Protein AF-A0A6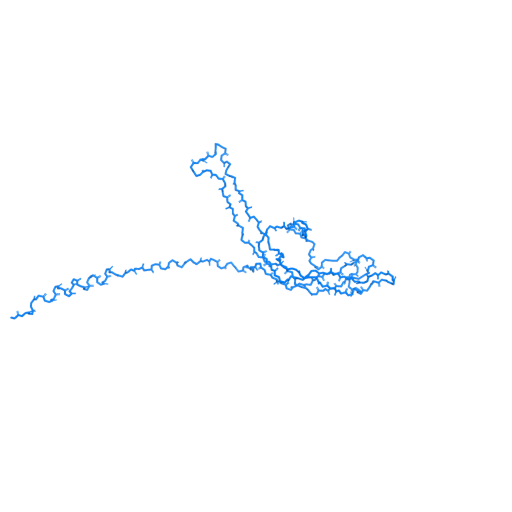70J894-F1 (afdb_monomer_lite)

Organism: Podarcis muralis (NCBI:txid64176)

Radius of gyration: 31.7 Å; chains: 1; bounding box: 51×69×98 Å

Structure (mmCIF, N/CA/C/O backbone):
data_AF-A0A670J894-F1
#
_entry.id   AF-A0A670J894-F1
#
loop_
_atom_site.group_PDB
_atom_site.id
_atom_site.type_symbol
_atom_site.label_atom_id
_atom_site.label_alt_id
_atom_site.label_comp_id
_atom_site.label_asym_id
_atom_site.label_entity_id
_atom_site.label_seq_id
_atom_site.pdbx_PDB_ins_code
_atom_site.Cartn_x
_atom_site.Cartn_y
_atom_site.Cartn_z
_atom_site.occupancy
_atom_site.B_iso_or_equiv
_atom_site.auth_seq_id
_atom_site.auth_comp_id
_atom_site.auth_asym_id
_atom_site.auth_atom_id
_atom_site.pdbx_PDB_model_num
ATOM 1 N N . SER A 1 1 ? 29.285 -46.909 -73.335 1.00 42.41 1 SER A N 1
ATOM 2 C CA . SER A 1 1 ? 29.741 -47.164 -71.957 1.00 42.41 1 SER A CA 1
ATOM 3 C C . SER A 1 1 ? 29.684 -45.843 -71.201 1.00 42.41 1 SER A C 1
ATOM 5 O O . SER A 1 1 ? 30.489 -44.975 -71.524 1.00 42.41 1 SER A O 1
ATOM 7 N N . PRO A 1 2 ? 28.674 -45.615 -70.342 1.00 46.62 2 PRO A N 1
ATOM 8 C CA . PRO A 1 2 ? 28.382 -44.310 -69.743 1.00 46.62 2 PRO A CA 1
ATOM 9 C C . PRO A 1 2 ? 28.973 -44.115 -68.329 1.00 46.62 2 PRO A C 1
ATOM 11 O O . PRO A 1 2 ? 28.568 -43.198 -67.625 1.00 46.62 2 PRO A O 1
ATOM 14 N N . ASP A 1 3 ? 29.949 -44.928 -67.911 1.00 53.91 3 ASP A N 1
ATOM 15 C CA . ASP A 1 3 ? 30.331 -45.048 -66.490 1.00 53.91 3 ASP A CA 1
ATOM 16 C C . ASP A 1 3 ? 31.629 -44.319 -66.083 1.00 53.91 3 ASP A C 1
ATOM 18 O O . ASP A 1 3 ? 32.178 -44.578 -65.017 1.00 53.91 3 ASP A O 1
ATOM 22 N N . ALA A 1 4 ? 32.142 -43.384 -66.894 1.00 53.41 4 ALA A N 1
ATOM 23 C CA . ALA A 1 4 ? 33.417 -42.697 -66.610 1.00 53.41 4 ALA A CA 1
ATOM 24 C C . ALA A 1 4 ? 33.288 -41.229 -66.145 1.00 53.41 4 ALA A C 1
ATOM 26 O O . ALA A 1 4 ? 34.296 -40.600 -65.832 1.00 53.41 4 ALA A O 1
ATOM 27 N N . GLN A 1 5 ? 32.075 -40.665 -66.084 1.00 52.03 5 GLN A N 1
ATOM 28 C CA . GLN A 1 5 ? 31.854 -39.240 -65.758 1.00 52.03 5 GLN A CA 1
ATOM 29 C C . GLN A 1 5 ? 31.061 -38.998 -64.460 1.00 52.03 5 GLN A C 1
ATOM 31 O O . GLN A 1 5 ? 30.884 -37.851 -64.057 1.00 52.03 5 GLN A O 1
ATOM 36 N N . ALA A 1 6 ? 30.623 -40.053 -63.763 1.00 54.31 6 ALA A N 1
ATOM 37 C CA . ALA A 1 6 ? 29.787 -39.932 -62.562 1.00 54.31 6 ALA A CA 1
ATOM 38 C C . ALA A 1 6 ? 30.575 -39.597 -61.277 1.00 54.31 6 ALA A C 1
ATOM 40 O O . ALA A 1 6 ? 30.046 -38.958 -60.368 1.00 54.31 6 ALA A O 1
ATOM 41 N N . LEU A 1 7 ? 31.853 -39.986 -61.202 1.00 53.97 7 LEU A N 1
ATOM 42 C CA . LEU A 1 7 ? 32.692 -39.814 -60.011 1.00 53.97 7 LEU A CA 1
ATOM 43 C C . LEU A 1 7 ? 33.060 -38.346 -59.681 1.00 53.97 7 LEU A C 1
ATOM 45 O O . LEU A 1 7 ? 32.949 -37.970 -58.513 1.00 53.97 7 LEU A O 1
ATOM 49 N N . PRO A 1 8 ? 33.447 -37.478 -60.644 1.00 58.34 8 PRO A N 1
ATOM 50 C CA . PRO A 1 8 ? 33.781 -36.086 -60.327 1.00 58.34 8 PRO A CA 1
ATOM 51 C C . PRO A 1 8 ? 32.544 -35.248 -59.966 1.00 58.34 8 PRO A C 1
ATOM 53 O O . PRO A 1 8 ? 32.643 -34.326 -59.160 1.00 58.34 8 PRO A O 1
ATOM 56 N N . ILE A 1 9 ? 31.368 -35.589 -60.505 1.00 60.03 9 ILE A N 1
ATOM 57 C CA . ILE A 1 9 ? 30.110 -34.875 -60.235 1.00 60.03 9 ILE A CA 1
ATOM 58 C C . ILE A 1 9 ? 29.617 -35.167 -58.809 1.00 60.03 9 ILE A C 1
ATOM 60 O O . ILE A 1 9 ? 29.200 -34.244 -58.108 1.00 60.03 9 ILE A O 1
ATOM 64 N N . LEU A 1 10 ? 29.733 -36.419 -58.340 1.00 58.88 10 LEU A N 1
ATOM 65 C CA . LEU A 1 10 ? 29.399 -36.779 -56.955 1.00 58.88 10 LEU A CA 1
ATOM 66 C C . LEU A 1 10 ? 30.305 -36.078 -55.931 1.00 58.88 10 LEU A C 1
ATOM 68 O O . LEU A 1 10 ? 29.822 -35.641 -54.887 1.00 58.88 10 LEU A O 1
ATOM 72 N N . LEU A 1 11 ? 31.603 -35.943 -56.226 1.00 61.66 11 LEU A N 1
ATOM 73 C CA . LEU A 1 11 ? 32.557 -35.275 -55.334 1.00 61.66 11 LEU A CA 1
ATOM 74 C C . LEU A 1 11 ? 32.282 -33.768 -55.215 1.00 61.66 11 LEU A C 1
ATOM 76 O O . LEU A 1 11 ? 32.346 -33.218 -54.115 1.00 61.66 11 LEU A O 1
ATOM 80 N N . LEU A 1 12 ? 31.913 -33.108 -56.317 1.00 60.75 12 LEU A N 1
ATOM 81 C CA . LEU A 1 12 ? 31.525 -31.694 -56.302 1.00 60.75 12 LEU A CA 1
ATOM 82 C C . LEU A 1 12 ? 30.206 -31.473 -55.545 1.00 60.75 12 LEU A C 1
ATOM 84 O O . LEU A 1 12 ? 30.112 -30.544 -54.743 1.00 60.75 12 LEU A O 1
ATOM 88 N N . ALA A 1 13 ? 29.213 -32.349 -55.728 1.00 61.81 13 ALA A N 1
ATOM 89 C CA . ALA A 1 13 ? 27.945 -32.276 -54.998 1.00 61.81 13 ALA A CA 1
ATOM 90 C C . ALA A 1 13 ? 28.125 -32.477 -53.478 1.00 61.81 13 ALA A C 1
ATOM 92 O O . ALA A 1 13 ? 27.514 -31.759 -52.684 1.00 61.81 13 ALA A O 1
ATOM 93 N N . ALA A 1 14 ? 29.006 -33.394 -53.063 1.00 62.47 14 ALA A N 1
ATOM 94 C CA . ALA A 1 14 ? 29.342 -33.605 -51.654 1.00 62.47 14 ALA A CA 1
ATOM 95 C C . ALA A 1 14 ? 30.046 -32.386 -51.029 1.00 62.47 14 ALA A C 1
ATOM 97 O O . ALA A 1 14 ? 29.768 -32.033 -49.883 1.00 62.47 14 ALA A O 1
ATOM 98 N N . PHE A 1 15 ? 30.907 -31.700 -51.790 1.00 61.38 15 PHE A N 1
ATOM 99 C CA . PHE A 1 15 ? 31.563 -30.474 -51.330 1.00 61.38 15 PHE A CA 1
ATOM 100 C C . PHE A 1 15 ? 30.553 -29.333 -51.129 1.00 61.38 15 PHE A C 1
ATOM 102 O O . PHE A 1 15 ? 30.584 -28.659 -50.103 1.00 61.38 15 PHE A O 1
ATOM 109 N N . PHE A 1 16 ? 29.589 -29.163 -52.041 1.00 59.78 16 PHE A N 1
ATOM 110 C CA . PHE A 1 16 ? 28.524 -28.165 -51.877 1.00 59.78 16 PHE A CA 1
ATOM 111 C C . PHE A 1 16 ? 27.612 -28.445 -50.670 1.00 59.78 16 PHE A C 1
ATOM 113 O O . PHE A 1 16 ? 27.220 -27.504 -49.981 1.00 59.78 16 PHE A O 1
ATOM 120 N N . LEU A 1 17 ? 27.325 -29.714 -50.357 1.00 60.06 17 LEU A N 1
ATOM 121 C CA . LEU A 1 17 ? 26.544 -30.085 -49.167 1.00 60.06 17 LEU A CA 1
ATOM 122 C C . LEU A 1 17 ? 27.301 -29.848 -47.849 1.00 60.06 17 LEU A C 1
ATOM 124 O O . LEU A 1 17 ? 26.675 -29.507 -46.847 1.00 60.06 17 LEU A O 1
ATOM 128 N N . LEU A 1 18 ? 28.6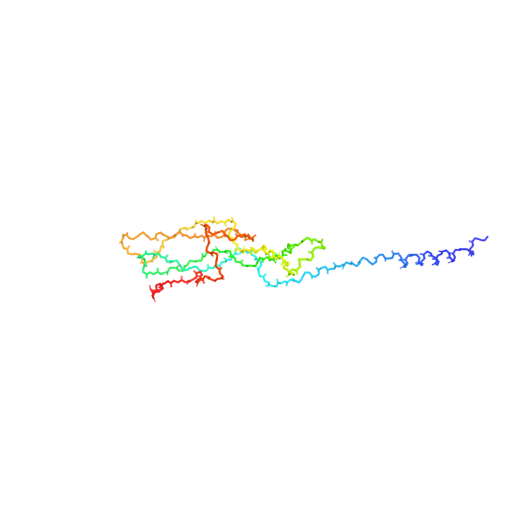33 -29.973 -47.843 1.00 58.94 18 LEU A N 1
ATOM 129 C CA . LEU A 1 18 ? 29.459 -29.662 -46.668 1.00 58.94 18 LEU A CA 1
ATOM 130 C C . LEU A 1 18 ? 29.558 -28.149 -46.405 1.00 58.94 18 LEU A C 1
ATOM 132 O O . LEU A 1 18 ? 29.586 -27.730 -45.248 1.00 58.94 18 LEU A O 1
ATOM 136 N N . VAL A 1 19 ? 29.576 -27.325 -47.458 1.00 59.53 19 VAL A N 1
ATOM 137 C CA . VAL A 1 19 ? 29.736 -25.861 -47.345 1.00 59.53 19 VAL A CA 1
ATOM 138 C C . VAL A 1 19 ? 28.402 -25.145 -47.075 1.00 59.53 19 VAL A C 1
ATOM 140 O O . VAL A 1 19 ? 28.390 -24.064 -46.491 1.00 59.53 19 VAL A O 1
ATOM 143 N N . ALA A 1 20 ? 27.264 -25.746 -47.436 1.00 54.75 20 ALA A N 1
ATOM 144 C CA . ALA A 1 20 ? 25.935 -25.144 -47.300 1.00 54.75 20 ALA A CA 1
ATOM 145 C C . ALA A 1 20 ? 25.222 -25.455 -45.970 1.00 54.75 20 ALA A C 1
ATOM 147 O O . ALA A 1 20 ? 23.993 -25.411 -45.917 1.00 54.75 20 ALA A O 1
ATOM 148 N N . THR A 1 21 ? 25.946 -25.750 -44.886 1.00 58.03 21 THR A N 1
ATOM 149 C CA . THR A 1 21 ? 25.321 -25.737 -43.557 1.00 58.03 21 THR A CA 1
ATOM 150 C C . THR A 1 21 ? 25.282 -24.291 -43.061 1.00 58.03 21 THR A C 1
ATOM 152 O O . THR A 1 21 ? 26.324 -23.732 -42.716 1.00 58.03 21 THR A O 1
ATOM 155 N N . PRO A 1 22 ? 24.115 -23.618 -43.021 1.00 58.28 22 PRO A N 1
ATOM 156 C CA . PRO A 1 22 ? 24.029 -22.382 -42.275 1.00 58.28 22 PRO A CA 1
ATOM 157 C C . PRO A 1 22 ? 24.267 -22.769 -40.820 1.00 58.28 22 PRO A C 1
ATOM 159 O O . PRO A 1 22 ? 23.423 -23.410 -40.190 1.00 58.28 22 PRO A O 1
ATOM 162 N N . THR A 1 23 ? 25.420 -22.398 -40.265 1.00 56.97 23 THR A N 1
ATOM 163 C CA . THR A 1 23 ? 25.568 -22.323 -38.817 1.00 56.97 23 THR A CA 1
ATOM 164 C C . THR A 1 23 ? 24.582 -21.259 -38.360 1.00 56.97 23 THR A C 1
ATOM 166 O O . THR A 1 23 ? 24.909 -20.072 -38.291 1.00 56.97 23 THR A O 1
ATOM 169 N N . ALA A 1 24 ? 23.340 -21.673 -38.109 1.00 57.88 24 ALA A N 1
ATOM 170 C CA . ALA A 1 24 ? 22.374 -20.909 -37.355 1.00 57.88 24 ALA A CA 1
ATOM 171 C C . ALA A 1 24 ? 22.972 -20.782 -35.956 1.00 57.88 24 ALA A C 1
ATOM 173 O O . ALA A 1 24 ? 22.715 -21.58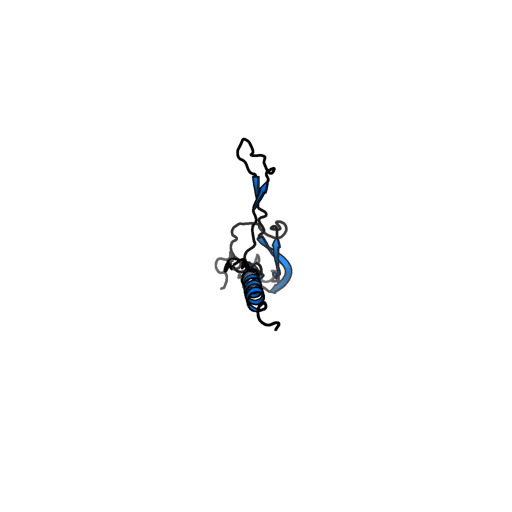6 -35.061 1.00 57.88 24 ALA A O 1
ATOM 174 N N . SER A 1 25 ? 23.854 -19.794 -35.805 1.00 59.91 25 SER A N 1
ATOM 175 C CA . SER A 1 25 ? 24.343 -19.324 -34.527 1.00 59.91 25 SER A CA 1
ATOM 176 C C . SER A 1 25 ? 23.121 -18.780 -33.811 1.00 59.91 25 SER A C 1
ATOM 178 O O . SER A 1 25 ? 22.735 -17.617 -33.956 1.00 59.91 25 SER A O 1
ATOM 180 N N . ARG A 1 26 ? 22.428 -19.675 -33.104 1.00 53.53 26 ARG A N 1
ATOM 181 C CA . ARG A 1 26 ? 21.401 -19.310 -32.150 1.00 53.53 26 ARG A CA 1
ATOM 182 C C . ARG A 1 26 ? 22.155 -18.568 -31.065 1.00 53.53 26 ARG A C 1
ATOM 184 O O . ARG A 1 26 ? 22.702 -19.173 -30.146 1.00 53.53 26 ARG A O 1
ATOM 191 N N . ARG A 1 27 ? 22.230 -17.246 -31.213 1.00 49.19 27 ARG A N 1
ATOM 192 C CA . ARG A 1 27 ? 22.623 -16.350 -30.139 1.00 49.19 27 ARG A CA 1
ATOM 193 C C . ARG A 1 27 ? 21.559 -16.521 -29.069 1.00 49.19 27 ARG A C 1
ATOM 195 O O . ARG A 1 27 ? 20.525 -15.861 -29.086 1.00 49.19 27 ARG A O 1
ATOM 202 N N . SER A 1 28 ? 21.775 -17.488 -28.186 1.00 53.31 28 SER A N 1
ATOM 203 C CA . SER A 1 28 ? 21.078 -17.540 -26.919 1.00 53.31 28 SER A CA 1
ATOM 204 C C . SER A 1 28 ? 21.449 -16.237 -26.234 1.00 53.31 28 SER A C 1
ATOM 206 O O . SER A 1 28 ? 22.559 -16.091 -25.725 1.00 53.31 28 SER A O 1
ATOM 208 N N . ASN A 1 29 ? 20.549 -15.255 -26.285 1.00 53.62 29 ASN A N 1
ATOM 209 C CA . ASN A 1 29 ? 20.544 -14.198 -25.294 1.00 53.62 29 ASN A CA 1
ATOM 210 C C . ASN A 1 29 ? 20.306 -14.917 -23.970 1.00 53.62 29 ASN A C 1
ATOM 212 O O . ASN A 1 29 ? 19.168 -15.171 -23.579 1.00 53.62 29 ASN A O 1
ATOM 216 N N . VAL A 1 30 ? 21.396 -15.312 -23.318 1.00 56.34 30 VAL A N 1
ATOM 217 C CA . VAL A 1 30 ? 21.389 -15.628 -21.900 1.00 56.34 30 VAL A CA 1
ATOM 218 C C . VAL A 1 30 ? 21.122 -14.289 -21.230 1.00 56.34 30 VAL A C 1
ATOM 220 O O . VAL A 1 30 ? 22.035 -13.538 -20.898 1.00 56.34 30 VAL A O 1
ATOM 223 N N . GLY A 1 31 ? 19.839 -13.934 -21.136 1.00 62.00 31 GLY A N 1
ATOM 224 C CA . GLY A 1 31 ? 19.403 -12.962 -20.156 1.00 62.00 31 GLY A CA 1
ATOM 225 C C . GLY A 1 31 ? 19.852 -13.519 -18.818 1.00 62.00 31 GLY A C 1
ATOM 226 O O . GLY A 1 31 ? 19.474 -14.633 -18.458 1.00 62.00 31 GLY A O 1
ATOM 227 N N . ILE A 1 32 ? 20.731 -12.792 -18.134 1.00 59.03 32 ILE A N 1
ATOM 228 C CA . ILE A 1 32 ? 21.102 -13.105 -16.761 1.00 59.03 32 ILE A CA 1
ATOM 229 C C . ILE A 1 32 ? 19.786 -13.117 -15.986 1.00 59.03 32 ILE A C 1
ATOM 231 O O . ILE A 1 32 ? 19.157 -12.073 -15.810 1.00 59.03 32 ILE A O 1
ATOM 235 N N . ALA A 1 33 ? 19.325 -14.305 -15.597 1.00 60.06 33 ALA A N 1
ATOM 236 C CA . ALA A 1 33 ? 18.184 -14.453 -14.716 1.00 60.06 33 ALA A CA 1
ATOM 237 C C . ALA A 1 33 ? 18.610 -13.908 -13.351 1.00 60.06 33 ALA A C 1
ATOM 239 O O . ALA A 1 33 ? 19.186 -14.615 -12.527 1.00 60.06 33 ALA A O 1
ATOM 240 N N . SER A 1 34 ? 18.403 -12.607 -13.151 1.00 67.56 34 SER A N 1
ATOM 241 C CA . SER A 1 34 ? 18.505 -11.992 -11.836 1.00 67.56 34 SER A CA 1
ATOM 242 C C . SER A 1 34 ? 17.507 -12.701 -10.930 1.00 67.56 34 SER A C 1
ATOM 244 O O . SER A 1 34 ? 16.308 -12.694 -11.205 1.00 67.56 34 SER A O 1
ATOM 246 N N . ASN A 1 35 ? 17.988 -13.311 -9.849 1.00 74.31 35 ASN A N 1
ATOM 247 C CA . ASN A 1 35 ? 17.171 -14.071 -8.897 1.00 74.31 35 ASN A CA 1
ATOM 248 C C . ASN A 1 35 ? 16.316 -13.156 -7.988 1.00 74.31 35 ASN A C 1
ATOM 250 O O . ASN A 1 35 ? 15.965 -13.505 -6.864 1.00 74.31 35 ASN A O 1
ATOM 254 N N . THR A 1 36 ? 16.030 -11.939 -8.452 1.00 84.12 36 THR A N 1
ATOM 255 C CA . THR A 1 36 ? 15.278 -10.909 -7.740 1.00 84.12 36 THR A CA 1
ATOM 256 C C . THR A 1 36 ? 13.793 -11.033 -8.074 1.00 84.12 36 THR A C 1
ATOM 258 O O . THR A 1 36 ? 13.448 -11.033 -9.259 1.00 84.12 36 THR A O 1
ATOM 261 N N . PRO A 1 37 ? 12.894 -11.100 -7.077 1.00 92.25 37 PRO A N 1
ATOM 262 C CA . PRO A 1 37 ? 11.466 -11.256 -7.326 1.00 92.25 37 PRO A CA 1
ATOM 263 C C . PRO A 1 37 ? 10.912 -10.067 -8.119 1.00 92.25 37 PRO A C 1
ATOM 265 O O . PRO A 1 37 ? 11.001 -8.919 -7.690 1.00 92.25 37 PRO A O 1
ATOM 268 N N . ALA A 1 38 ? 10.316 -10.334 -9.280 1.00 94.62 38 ALA A N 1
ATOM 269 C CA . ALA A 1 38 ? 9.625 -9.303 -10.048 1.00 94.62 38 ALA A CA 1
ATOM 270 C C . ALA A 1 38 ? 8.483 -8.674 -9.228 1.00 94.62 38 ALA A C 1
ATOM 272 O O . ALA A 1 38 ? 7.937 -9.318 -8.330 1.00 94.62 38 ALA A O 1
ATOM 273 N N . CYS A 1 39 ? 8.122 -7.428 -9.550 1.00 97.38 39 CYS A N 1
ATOM 274 C CA . CYS A 1 39 ? 7.011 -6.720 -8.912 1.00 97.38 39 CYS A CA 1
ATOM 275 C C . CYS A 1 39 ? 5.712 -7.544 -8.934 1.00 97.38 39 CYS A C 1
ATOM 277 O O . CYS A 1 39 ? 5.185 -7.855 -10.006 1.00 97.38 39 CYS A O 1
ATOM 279 N N . ARG A 1 40 ? 5.200 -7.896 -7.749 1.00 97.88 40 ARG A N 1
ATOM 280 C CA . ARG A 1 40 ? 3.994 -8.715 -7.563 1.00 97.88 40 ARG A CA 1
ATOM 281 C C . ARG A 1 40 ? 3.353 -8.483 -6.187 1.00 97.88 40 ARG A C 1
ATOM 283 O O . ARG A 1 40 ? 4.022 -7.975 -5.285 1.00 97.88 40 ARG A O 1
ATOM 290 N N . PRO A 1 41 ? 2.087 -8.889 -5.994 1.00 98.31 41 PRO A N 1
ATOM 291 C CA . PRO A 1 41 ? 1.498 -8.957 -4.665 1.00 98.31 41 PRO A CA 1
ATOM 292 C C . PRO A 1 41 ? 2.244 -9.965 -3.779 1.00 98.31 41 PRO A C 1
ATOM 294 O O . PRO A 1 41 ? 2.583 -11.063 -4.229 1.00 98.31 41 PRO A O 1
ATOM 297 N N . ILE A 1 42 ? 2.485 -9.601 -2.523 1.00 97.94 42 ILE A N 1
ATOM 298 C CA . ILE A 1 42 ? 3.048 -10.476 -1.490 1.00 97.94 42 ILE A CA 1
ATOM 299 C C . ILE A 1 42 ? 2.207 -10.401 -0.220 1.00 97.94 42 ILE A C 1
ATOM 301 O O . ILE A 1 42 ? 1.663 -9.346 0.097 1.00 97.94 42 ILE A O 1
ATOM 305 N N . ASN A 1 43 ? 2.144 -11.501 0.527 1.00 98.25 43 ASN A N 1
ATOM 306 C CA . ASN A 1 43 ? 1.520 -11.512 1.846 1.00 98.25 43 ASN A CA 1
ATOM 307 C C . ASN A 1 43 ? 2.464 -10.874 2.865 1.00 98.25 43 ASN A C 1
ATOM 309 O O . ASN A 1 43 ? 3.638 -11.245 2.945 1.00 98.25 43 ASN A O 1
ATOM 313 N N . VAL A 1 44 ? 1.940 -9.952 3.661 1.00 97.69 44 VAL A N 1
ATOM 314 C CA . VAL A 1 44 ? 2.645 -9.314 4.773 1.00 97.69 44 VAL A CA 1
ATOM 315 C C . VAL A 1 44 ? 1.716 -9.197 5.969 1.00 97.69 44 VAL A C 1
ATOM 317 O O . VAL A 1 44 ? 0.495 -9.228 5.829 1.00 97.69 44 VAL A O 1
ATOM 320 N N . THR A 1 45 ? 2.302 -9.016 7.144 1.00 97.56 45 THR A N 1
ATOM 321 C CA . THR A 1 45 ? 1.555 -8.629 8.337 1.00 97.56 45 THR A CA 1
ATOM 322 C C . THR A 1 45 ? 1.745 -7.140 8.562 1.00 97.56 45 THR A C 1
ATOM 324 O O . THR A 1 45 ? 2.882 -6.685 8.702 1.00 97.56 45 THR A O 1
ATOM 327 N N . ILE A 1 46 ? 0.641 -6.399 8.585 1.00 96.81 46 ILE A N 1
ATOM 328 C CA . ILE A 1 46 ? 0.623 -4.996 8.986 1.00 96.81 46 ILE A CA 1
ATOM 329 C C . ILE A 1 46 ? 0.277 -4.871 10.469 1.00 96.81 46 ILE A C 1
ATOM 331 O O . ILE A 1 46 ? -0.458 -5.704 11.002 1.00 96.81 46 ILE A O 1
ATOM 335 N N . ALA A 1 47 ? 0.789 -3.838 11.130 1.00 95.69 47 ALA A N 1
ATOM 336 C CA . ALA A 1 47 ? 0.321 -3.438 12.450 1.00 95.69 47 ALA A CA 1
ATOM 337 C C . ALA A 1 47 ? -0.783 -2.390 12.272 1.00 95.69 47 ALA A C 1
ATOM 339 O O . ALA A 1 47 ? -0.523 -1.267 11.850 1.00 95.69 47 ALA A O 1
ATOM 340 N N . ALA A 1 48 ? -2.027 -2.781 12.531 1.00 95.50 48 ALA A N 1
ATOM 341 C CA . ALA A 1 48 ? -3.165 -1.883 12.473 1.00 95.50 48 ALA A CA 1
ATOM 342 C C . ALA A 1 48 ? -3.251 -1.073 13.763 1.00 95.50 48 ALA A C 1
ATOM 344 O O . ALA A 1 48 ? -3.525 -1.615 14.837 1.00 95.50 48 ALA A O 1
ATOM 345 N N . GLU A 1 49 ? -3.010 0.221 13.618 1.00 94.00 49 GLU A N 1
ATOM 346 C CA . GLU A 1 49 ? -3.033 1.219 14.673 1.00 94.00 49 GLU A CA 1
ATOM 347 C C . GLU A 1 49 ? -4.123 2.241 14.351 1.00 94.00 49 GLU A C 1
ATOM 349 O O . GLU A 1 49 ? -4.278 2.660 13.201 1.00 94.00 49 GLU A O 1
ATOM 354 N N . LYS A 1 50 ? -4.905 2.618 15.360 1.00 93.44 50 LYS A N 1
ATOM 355 C CA . LYS A 1 50 ? -5.909 3.674 15.254 1.00 93.44 50 LYS A CA 1
ATOM 356 C C . LYS A 1 50 ? -5.823 4.533 16.502 1.00 93.44 50 LYS A C 1
ATOM 358 O O . LYS A 1 50 ? -5.650 3.999 17.597 1.00 93.44 50 LYS A O 1
ATOM 363 N N . GLU A 1 51 ? -5.972 5.836 16.307 1.00 90.44 51 GLU A N 1
ATOM 364 C CA . GLU A 1 51 ? -6.044 6.801 17.400 1.00 90.44 51 GLU A CA 1
ATOM 365 C C . GLU A 1 51 ? -7.109 6.382 18.422 1.00 90.44 51 GLU A C 1
ATOM 367 O O . GLU A 1 51 ? -8.137 5.800 18.066 1.00 90.44 51 GLU A O 1
ATOM 372 N N . ASP A 1 52 ? -6.830 6.649 19.696 1.00 88.69 52 ASP A N 1
ATOM 373 C CA . ASP A 1 52 ? -7.663 6.302 20.855 1.00 88.69 52 ASP A CA 1
ATOM 374 C C . ASP A 1 52 ? -7.858 4.795 21.129 1.00 88.69 52 ASP A C 1
ATOM 376 O O . ASP A 1 52 ? -8.447 4.433 22.151 1.00 88.69 52 ASP A O 1
ATOM 380 N N . CYS A 1 53 ? -7.330 3.894 20.293 1.00 91.81 53 CYS A N 1
ATOM 381 C CA . CYS A 1 53 ? -7.230 2.468 20.609 1.00 91.81 53 CYS A CA 1
ATOM 382 C C . CYS A 1 53 ? -5.888 2.165 21.291 1.00 91.81 53 CYS A C 1
ATOM 384 O O . CYS A 1 53 ? -4.835 2.665 20.907 1.00 91.81 53 CYS A O 1
ATOM 386 N N . LEU A 1 54 ? -5.917 1.324 22.324 1.00 90.06 54 LEU A N 1
ATOM 387 C CA . LEU A 1 54 ? -4.773 1.114 23.221 1.00 90.06 54 LEU A CA 1
ATOM 388 C C . LEU A 1 54 ? -3.847 -0.037 22.800 1.00 90.06 54 LEU A C 1
ATOM 390 O O . LEU A 1 54 ? -2.851 -0.294 23.472 1.00 90.06 54 LEU A O 1
ATOM 394 N N . VAL A 1 55 ? -4.189 -0.755 21.727 1.00 91.12 55 VAL A N 1
ATOM 395 C CA . VAL A 1 55 ? -3.484 -1.958 21.264 1.00 91.12 55 VAL A CA 1
ATOM 396 C C . VAL A 1 55 ? -3.400 -1.944 19.739 1.00 91.12 55 VAL A C 1
ATOM 398 O O . VAL A 1 55 ? -4.374 -1.611 19.063 1.00 91.12 55 VAL A O 1
ATOM 401 N N . CYS A 1 56 ? -2.258 -2.361 19.195 1.00 93.62 56 CYS A N 1
ATOM 402 C CA . CYS A 1 56 ? -2.079 -2.582 17.765 1.00 93.62 56 CYS A CA 1
ATOM 403 C C . CYS A 1 56 ? 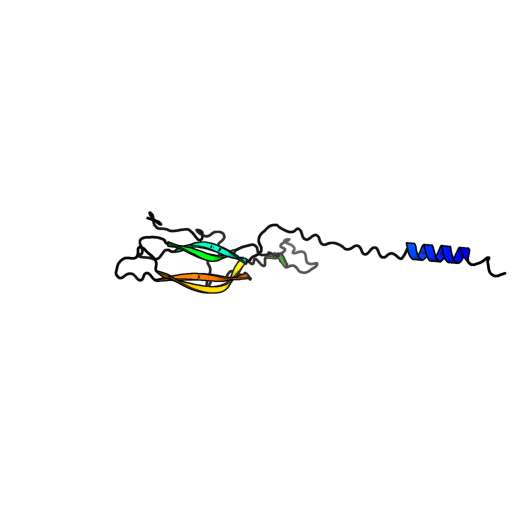-2.473 -4.012 17.390 1.00 93.62 56 CYS A C 1
ATOM 405 O O . CYS A 1 56 ? -2.063 -4.990 18.019 1.00 93.62 56 CYS A O 1
ATOM 407 N N . MET A 1 57 ? -3.249 -4.165 16.320 1.00 93.19 57 MET A N 1
ATOM 408 C CA . MET A 1 57 ? -3.674 -5.484 15.854 1.00 93.19 57 MET A CA 1
ATOM 409 C C . MET A 1 57 ? -2.835 -5.938 14.654 1.00 93.19 57 MET A C 1
ATOM 411 O O . MET A 1 57 ? -2.805 -5.235 13.647 1.00 93.19 57 MET A O 1
ATOM 415 N N . PRO A 1 58 ? -2.198 -7.123 14.685 1.00 95.12 58 PRO A N 1
ATOM 416 C CA . PRO A 1 58 ? -1.562 -7.668 13.494 1.00 95.12 58 PRO A CA 1
ATOM 417 C C . PRO A 1 58 ? -2.628 -8.145 12.498 1.00 95.12 58 PRO A C 1
ATOM 419 O O . PRO A 1 58 ? -3.495 -8.947 12.850 1.00 95.12 58 PRO A O 1
ATOM 422 N N . ILE A 1 59 ? -2.546 -7.686 11.251 1.00 96.62 59 ILE A N 1
ATOM 423 C CA . ILE A 1 59 ? -3.446 -8.091 10.162 1.00 96.62 59 ILE A CA 1
ATOM 424 C C . ILE A 1 59 ? -2.609 -8.619 9.003 1.00 96.62 59 ILE A C 1
ATOM 426 O O . ILE A 1 59 ? -1.710 -7.936 8.519 1.00 96.62 59 ILE A O 1
ATOM 430 N N . THR A 1 60 ? -2.907 -9.826 8.525 1.00 97.94 60 THR A N 1
ATOM 431 C CA . THR A 1 60 ? -2.297 -10.343 7.297 1.00 97.94 60 THR A CA 1
ATOM 432 C C . THR A 1 60 ? -3.050 -9.813 6.081 1.00 97.94 60 THR A C 1
ATOM 434 O O . THR A 1 60 ? -4.247 -10.046 5.947 1.00 97.94 60 THR A O 1
ATOM 437 N N . THR A 1 61 ? -2.344 -9.121 5.190 1.00 98.25 61 THR A N 1
ATOM 438 C CA . THR A 1 61 ? -2.882 -8.557 3.942 1.00 98.25 61 THR A CA 1
ATOM 439 C C . THR A 1 61 ? -1.890 -8.757 2.793 1.00 98.25 61 THR A C 1
ATOM 441 O O . THR A 1 61 ? -0.752 -9.187 3.006 1.00 98.25 61 THR A O 1
ATOM 444 N N . THR A 1 62 ? -2.299 -8.447 1.565 1.00 98.38 62 THR A N 1
ATOM 445 C CA . THR A 1 62 ? -1.409 -8.387 0.404 1.00 98.38 62 THR A CA 1
ATOM 446 C C . THR A 1 62 ? -0.962 -6.955 0.117 1.00 98.38 62 THR A C 1
ATOM 448 O O . THR A 1 62 ? -1.778 -6.037 0.067 1.00 98.38 62 THR A O 1
ATOM 451 N N . ILE A 1 63 ? 0.332 -6.756 -0.146 1.00 97.62 63 ILE A N 1
ATOM 452 C CA . ILE A 1 63 ? 0.897 -5.476 -0.618 1.00 97.62 63 ILE A CA 1
ATOM 453 C C . ILE A 1 63 ? 1.734 -5.684 -1.881 1.00 97.62 63 ILE A C 1
ATOM 455 O O . ILE A 1 63 ? 2.100 -6.811 -2.211 1.00 97.62 63 ILE A O 1
ATOM 459 N N . CYS A 1 64 ? 2.089 -4.601 -2.571 1.00 97.25 64 CYS A N 1
ATOM 460 C CA . CYS A 1 64 ? 3.001 -4.665 -3.711 1.00 97.25 64 CYS A CA 1
ATOM 461 C C . CYS A 1 64 ? 4.469 -4.646 -3.283 1.00 97.25 64 CYS A C 1
ATOM 463 O O . CYS A 1 64 ? 4.893 -3.765 -2.540 1.00 97.25 64 CYS A O 1
ATOM 465 N N . SER A 1 65 ? 5.249 -5.611 -3.775 1.00 96.50 65 SER A N 1
ATOM 466 C CA . SER A 1 65 ? 6.692 -5.684 -3.540 1.00 96.50 65 SER A CA 1
ATOM 467 C C . SER A 1 65 ? 7.417 -6.367 -4.698 1.00 96.50 65 SER A C 1
ATOM 469 O O . SER A 1 65 ? 6.832 -7.124 -5.473 1.00 96.50 65 SER A O 1
ATOM 471 N N . GLY A 1 66 ? 8.713 -6.100 -4.814 1.00 95.12 66 GLY A N 1
ATOM 472 C CA . GLY A 1 66 ? 9.581 -6.633 -5.856 1.00 95.12 66 GLY A CA 1
ATOM 473 C C . GLY A 1 66 ? 10.245 -5.534 -6.674 1.00 95.12 66 GLY A C 1
ATOM 474 O O . GLY A 1 66 ? 10.178 -4.349 -6.348 1.00 95.12 66 GLY A O 1
ATOM 475 N N . TYR A 1 67 ? 10.917 -5.950 -7.740 1.00 93.25 67 TYR A N 1
ATOM 476 C CA . TYR A 1 67 ? 11.813 -5.086 -8.502 1.00 93.25 67 TYR A CA 1
ATOM 477 C C . TYR A 1 67 ? 11.191 -4.619 -9.817 1.00 93.25 67 TYR A C 1
ATOM 479 O O . TYR A 1 67 ? 10.437 -5.347 -10.471 1.00 93.25 67 TYR A O 1
ATOM 487 N N . CYS A 1 68 ? 11.563 -3.400 -10.207 1.00 92.44 68 CYS A N 1
ATOM 488 C CA . CYS A 1 68 ? 11.198 -2.773 -11.468 1.00 92.44 68 CYS A CA 1
ATOM 489 C C . CYS A 1 68 ? 12.451 -2.412 -12.262 1.00 92.44 68 CYS A C 1
ATOM 491 O O . CYS A 1 68 ? 13.421 -1.882 -11.720 1.00 92.44 68 CYS A O 1
ATOM 493 N N . GLU A 1 69 ? 12.426 -2.696 -13.563 1.00 87.31 69 GLU A N 1
ATOM 494 C CA . GLU A 1 69 ? 13.523 -2.346 -14.457 1.00 87.31 69 GLU A CA 1
ATOM 495 C C . GLU A 1 69 ? 13.623 -0.820 -14.583 1.00 87.31 69 GLU A C 1
ATOM 497 O O . GLU A 1 69 ? 12.658 -0.147 -14.951 1.00 87.31 69 GLU A O 1
ATOM 502 N N . THR A 1 70 ? 14.803 -0.272 -14.290 1.00 80.50 70 THR A N 1
ATOM 503 C CA . THR A 1 70 ? 15.095 1.152 -14.470 1.00 80.50 70 THR A CA 1
ATOM 504 C C . THR A 1 70 ? 15.987 1.317 -15.691 1.00 80.50 70 THR A C 1
ATOM 506 O O . THR A 1 70 ? 17.079 0.755 -15.746 1.00 80.50 70 THR A O 1
ATOM 509 N N . ARG A 1 71 ? 15.532 2.102 -16.673 1.00 72.69 71 ARG A N 1
ATOM 510 C CA . ARG A 1 71 ? 16.317 2.447 -17.868 1.00 72.69 71 ARG A CA 1
ATOM 511 C C . ARG A 1 71 ? 16.710 3.920 -17.821 1.00 72.69 71 ARG A C 1
ATOM 513 O O . ARG A 1 71 ? 15.860 4.785 -17.598 1.00 72.69 71 ARG A O 1
ATOM 520 N N . GLY A 1 72 ? 17.992 4.197 -18.040 1.00 66.25 72 GLY A N 1
ATOM 521 C CA . GLY A 1 72 ? 18.488 5.543 -18.311 1.00 66.25 72 GLY A CA 1
ATOM 522 C C . GLY A 1 72 ? 18.373 5.854 -19.800 1.00 66.25 72 GLY A C 1
ATOM 523 O O . GLY A 1 72 ? 18.753 5.034 -20.633 1.00 66.25 72 GLY A O 1
ATOM 524 N N . VAL A 1 73 ? 17.845 7.026 -20.139 1.00 64.00 73 VAL A N 1
ATOM 525 C CA . VAL A 1 73 ? 17.854 7.563 -21.501 1.00 64.00 73 VAL A CA 1
ATOM 526 C C . VAL A 1 73 ? 18.873 8.689 -21.544 1.00 64.00 73 VAL A C 1
ATOM 528 O O . VAL A 1 73 ? 18.753 9.661 -20.803 1.00 64.00 73 VAL A O 1
ATOM 531 N N . VAL A 1 74 ? 19.875 8.576 -22.409 1.00 66.06 74 VAL A N 1
ATOM 532 C CA . VAL A 1 74 ? 20.829 9.663 -22.650 1.00 66.06 74 VAL A CA 1
ATOM 533 C C . VAL A 1 74 ? 20.156 10.683 -23.568 1.00 66.06 74 VAL A C 1
ATOM 535 O O . VAL A 1 74 ? 19.945 10.414 -24.751 1.00 66.06 74 VAL A O 1
ATOM 538 N N . LEU A 1 75 ? 19.777 11.847 -23.034 1.00 60.28 75 LEU A N 1
ATOM 539 C CA . LEU A 1 75 ? 19.318 12.967 -23.852 1.00 60.28 75 LEU A CA 1
ATOM 540 C C . LEU A 1 75 ? 20.538 13.724 -24.384 1.00 60.28 75 LEU A C 1
ATOM 542 O O . LEU A 1 75 ? 21.162 14.523 -23.684 1.00 60.28 75 LEU A O 1
ATOM 546 N N . GLY A 1 76 ? 20.846 13.469 -25.652 1.00 60.16 76 GLY A N 1
ATOM 547 C CA . GLY A 1 76 ? 21.841 14.181 -26.445 1.00 60.16 76 GLY A CA 1
ATOM 548 C C . GLY A 1 76 ? 21.493 14.074 -27.929 1.00 60.16 76 GLY A C 1
ATOM 549 O O . GLY A 1 76 ? 20.876 13.102 -28.364 1.00 60.16 76 GLY A O 1
ATOM 550 N N . LYS A 1 77 ? 21.853 15.084 -28.727 1.00 55.25 77 LYS A N 1
ATOM 551 C CA . LYS A 1 77 ? 21.760 14.973 -30.190 1.00 55.25 77 LYS A CA 1
ATOM 552 C C . LYS A 1 77 ? 22.809 13.942 -30.639 1.00 55.25 77 LYS A C 1
ATOM 554 O O . LYS A 1 77 ? 23.973 14.116 -30.272 1.00 55.25 77 LYS A O 1
ATOM 559 N N . PRO A 1 78 ? 22.464 12.913 -31.436 1.00 53.44 78 PRO A N 1
ATOM 560 C CA . PRO A 1 78 ? 23.465 12.012 -32.001 1.00 53.44 78 PRO A CA 1
ATOM 561 C C . PRO A 1 78 ? 24.503 12.839 -32.772 1.00 53.44 78 PRO A C 1
ATOM 563 O O . PRO A 1 78 ? 24.142 13.602 -33.665 1.00 53.44 78 PRO A O 1
ATOM 566 N N . GLY A 1 79 ? 25.776 12.755 -32.384 1.00 57.53 79 GLY A N 1
ATOM 567 C CA . GLY A 1 79 ? 26.861 13.527 -33.006 1.00 57.53 79 GLY A CA 1
ATOM 568 C C . GLY A 1 79 ? 27.082 14.948 -32.466 1.00 57.53 79 GLY A C 1
ATOM 569 O O . GLY A 1 79 ? 28.026 15.603 -32.900 1.00 57.53 79 GLY A O 1
ATOM 570 N N . PHE A 1 80 ? 26.292 15.426 -31.498 1.00 55.44 80 PHE A N 1
ATOM 571 C CA . PHE A 1 80 ? 26.545 16.695 -30.806 1.00 55.44 80 PHE A CA 1
ATOM 572 C C . PHE A 1 80 ? 27.070 16.425 -29.394 1.00 55.44 80 PHE A C 1
ATOM 574 O O . PHE A 1 80 ? 26.301 16.184 -28.463 1.00 55.44 80 PHE A O 1
ATOM 581 N N . LYS A 1 81 ? 28.394 16.473 -29.226 1.00 56.50 81 LYS A N 1
ATOM 582 C CA . LYS A 1 81 ? 29.014 16.516 -27.897 1.00 56.50 81 LYS A CA 1
ATOM 583 C C . LYS A 1 81 ? 28.783 17.914 -27.329 1.00 56.50 81 LYS A C 1
ATOM 585 O O . LYS A 1 81 ? 29.243 18.890 -27.917 1.00 56.50 81 LYS A O 1
ATOM 590 N N . SER A 1 82 ? 28.057 18.020 -26.216 1.00 55.59 82 SER A N 1
ATOM 591 C CA . SER A 1 82 ? 27.967 19.286 -25.482 1.00 55.59 82 SER A CA 1
ATOM 592 C C . SER A 1 82 ? 29.389 19.790 -25.185 1.00 55.59 82 SER A C 1
ATOM 594 O O . SER A 1 82 ? 30.204 18.987 -24.724 1.00 55.59 82 SER A O 1
ATOM 596 N N . PRO A 1 83 ? 29.708 21.082 -25.396 1.00 56.34 83 PRO A N 1
ATOM 597 C CA . PRO A 1 83 ? 31.023 21.641 -25.060 1.00 56.34 83 PRO A CA 1
ATOM 598 C C . PRO A 1 83 ? 31.396 21.465 -23.579 1.00 56.34 83 PRO A C 1
ATOM 600 O O . PRO A 1 83 ? 32.570 21.494 -23.230 1.00 56.34 83 PRO A O 1
ATOM 603 N N . LEU A 1 84 ? 30.394 21.253 -22.717 1.00 61.31 84 LEU A N 1
ATOM 604 C CA . LEU A 1 84 ? 30.529 21.014 -21.277 1.00 61.31 84 LEU A CA 1
ATOM 605 C C . LEU A 1 84 ? 30.499 19.523 -20.888 1.00 61.31 84 LEU A C 1
ATOM 607 O O . LEU A 1 84 ? 30.467 19.212 -19.703 1.00 61.31 84 LEU A O 1
ATOM 611 N N . GLY A 1 85 ? 30.430 18.591 -21.848 1.00 54.25 85 GLY A N 1
ATOM 612 C CA . GLY A 1 85 ? 30.323 17.151 -21.564 1.00 54.25 85 GLY A CA 1
ATOM 613 C C . GLY A 1 85 ? 29.033 16.726 -20.848 1.00 54.25 85 GLY A C 1
ATOM 614 O O . GLY A 1 85 ? 28.911 15.578 -20.433 1.00 54.25 85 GLY A O 1
ATOM 615 N N . LEU A 1 86 ? 28.061 17.633 -20.697 1.00 57.38 86 LEU A N 1
ATOM 616 C CA . LEU A 1 86 ? 26.826 17.376 -19.965 1.00 57.38 86 LEU A CA 1
ATOM 617 C C . LEU A 1 86 ? 25.830 16.603 -20.843 1.00 57.38 86 LEU A C 1
ATOM 619 O O . LEU A 1 86 ? 24.905 17.178 -21.418 1.00 57.38 86 LEU A O 1
ATOM 623 N N . GLU A 1 87 ? 26.036 15.295 -20.976 1.00 60.97 87 GLU A N 1
ATOM 624 C CA . GLU A 1 87 ? 24.984 14.378 -21.412 1.00 60.97 87 GLU A CA 1
ATOM 625 C C . GLU A 1 87 ? 23.916 14.304 -20.316 1.00 60.97 87 GLU A C 1
ATOM 627 O O . GLU A 1 87 ? 24.188 13.924 -19.175 1.00 60.97 87 GLU A O 1
ATOM 632 N N . ARG A 1 88 ? 22.682 14.702 -20.634 1.00 59.06 88 ARG A N 1
ATOM 633 C CA . ARG A 1 88 ? 21.596 14.702 -19.653 1.00 59.06 88 ARG A CA 1
ATOM 634 C C . ARG A 1 88 ? 20.957 13.319 -19.630 1.00 59.06 88 ARG A C 1
ATOM 636 O O . ARG A 1 88 ? 20.113 13.009 -20.464 1.00 59.06 88 ARG A O 1
ATOM 643 N N . ILE A 1 89 ? 21.350 12.477 -18.680 1.00 59.12 89 ILE A N 1
ATOM 644 C CA . ILE A 1 89 ? 20.704 11.175 -18.481 1.00 59.12 89 ILE A CA 1
ATOM 645 C C . ILE A 1 89 ? 19.373 11.398 -17.758 1.00 59.12 89 ILE A C 1
ATOM 647 O O . ILE A 1 89 ? 19.343 11.899 -16.636 1.00 59.12 89 ILE A O 1
ATOM 651 N N . VAL A 1 90 ? 18.265 11.037 -18.402 1.00 61.62 90 VAL A N 1
ATOM 652 C CA . VAL A 1 90 ? 16.940 10.995 -17.777 1.00 61.62 90 VAL A CA 1
ATOM 653 C C . VAL A 1 90 ? 16.629 9.553 -17.429 1.00 61.62 90 VAL A C 1
ATOM 655 O O . VAL A 1 90 ? 16.518 8.694 -18.303 1.00 61.62 90 VAL A O 1
ATOM 658 N N . PHE A 1 91 ? 16.494 9.278 -16.139 1.00 64.19 91 PHE A N 1
ATOM 659 C CA . PHE A 1 91 ? 16.085 7.967 -15.667 1.00 64.19 91 PHE A CA 1
ATOM 660 C C . PHE A 1 91 ? 14.563 7.895 -15.631 1.00 64.19 91 PHE A C 1
ATOM 662 O O . PHE A 1 91 ? 13.913 8.692 -14.958 1.00 64.19 91 PHE A O 1
ATOM 669 N N . ASN A 1 92 ? 13.994 6.904 -16.313 1.00 71.25 92 ASN A N 1
ATOM 670 C CA . ASN A 1 92 ? 12.598 6.530 -16.108 1.00 71.25 92 ASN A CA 1
ATOM 671 C C . ASN A 1 92 ? 12.529 5.602 -14.892 1.00 71.25 92 ASN A C 1
ATOM 673 O O . ASN A 1 92 ? 12.411 4.383 -15.035 1.00 71.25 92 ASN A O 1
ATOM 677 N N . GLN A 1 93 ? 12.691 6.180 -13.701 1.00 79.38 93 GLN A N 1
ATOM 678 C CA . GLN A 1 93 ? 12.621 5.449 -12.438 1.00 79.38 93 GLN A CA 1
ATOM 679 C C . GLN A 1 93 ? 11.168 5.058 -12.172 1.00 79.38 93 GLN A C 1
ATOM 681 O O . GLN A 1 93 ? 10.308 5.910 -11.957 1.00 79.38 93 GLN A O 1
ATOM 686 N N . ARG A 1 94 ? 10.896 3.754 -12.237 1.00 91.06 94 ARG A N 1
ATOM 687 C CA . ARG A 1 94 ? 9.600 3.164 -11.899 1.00 91.06 94 ARG A CA 1
ATOM 688 C C . ARG A 1 94 ? 9.722 2.424 -10.578 1.00 91.06 94 ARG A C 1
ATOM 690 O O . ARG A 1 94 ? 10.741 1.785 -10.323 1.00 91.06 94 ARG A O 1
ATOM 697 N N . VAL A 1 95 ? 8.668 2.470 -9.780 1.00 93.75 95 VAL A N 1
ATOM 698 C CA . VAL A 1 95 ? 8.552 1.736 -8.518 1.00 93.75 95 VAL A CA 1
ATOM 699 C C . VAL A 1 95 ? 7.496 0.645 -8.647 1.00 93.75 95 VAL A C 1
ATOM 701 O O . VAL A 1 95 ? 6.596 0.741 -9.485 1.00 93.75 95 VAL A O 1
ATOM 704 N N . CYS A 1 96 ? 7.603 -0.397 -7.823 1.00 96.00 96 CYS A N 1
ATOM 705 C CA . CYS A 1 96 ? 6.546 -1.396 -7.712 1.00 96.00 96 CYS A CA 1
ATOM 706 C C . CYS A 1 96 ? 5.403 -0.797 -6.890 1.00 96.00 96 CYS A C 1
ATOM 708 O O . CYS A 1 96 ? 5.580 -0.507 -5.709 1.00 96.00 96 CYS A O 1
ATOM 710 N N . THR A 1 97 ? 4.251 -0.572 -7.515 1.00 96.12 97 THR A N 1
ATOM 711 C CA . THR A 1 97 ? 3.101 0.080 -6.877 1.00 96.12 97 THR A CA 1
ATOM 712 C C . THR A 1 97 ? 1.795 -0.637 -7.217 1.00 96.12 97 THR A C 1
ATOM 714 O O . THR A 1 97 ? 1.766 -1.574 -8.022 1.00 96.12 97 THR A O 1
ATOM 717 N N . TYR A 1 98 ? 0.714 -0.217 -6.565 1.00 96.56 98 TYR A N 1
ATOM 718 C CA . TYR A 1 98 ? -0.621 -0.766 -6.759 1.00 96.56 98 TYR A CA 1
ATOM 719 C C . TYR A 1 98 ? -1.149 -0.404 -8.150 1.00 96.56 98 TYR A C 1
ATOM 721 O O . TYR A 1 98 ? -1.249 0.774 -8.515 1.00 96.56 98 TYR A O 1
ATOM 729 N N . ARG A 1 99 ? -1.540 -1.430 -8.910 1.00 96.06 99 ARG A N 1
ATOM 730 C CA . ARG A 1 99 ? -2.358 -1.261 -10.117 1.00 96.06 99 ARG A CA 1
ATOM 731 C C . ARG A 1 99 ? -3.827 -1.222 -9.733 1.00 96.06 99 ARG A C 1
ATOM 733 O O . ARG A 1 99 ? -4.543 -0.308 -10.126 1.00 96.06 99 ARG A O 1
ATOM 740 N N . GLU A 1 100 ? -4.238 -2.217 -8.957 1.00 97.25 100 GLU A N 1
ATOM 741 C CA . GLU A 1 100 ? -5.595 -2.381 -8.461 1.00 97.25 100 GLU A CA 1
ATOM 742 C C . GLU A 1 100 ? -5.538 -2.699 -6.968 1.00 97.25 100 GLU A C 1
ATOM 744 O O . GLU A 1 100 ? -4.782 -3.572 -6.525 1.00 97.25 100 GLU A O 1
ATOM 749 N N . VAL A 1 101 ? -6.330 -1.955 -6.201 1.00 97.19 101 VAL A N 1
ATOM 750 C CA . VAL A 1 101 ? -6.407 -2.050 -4.748 1.00 97.19 101 VAL A CA 1
ATOM 751 C C . VAL A 1 101 ? -7.859 -2.221 -4.341 1.00 97.19 101 VAL A C 1
ATOM 753 O O . VAL A 1 101 ? -8.749 -1.547 -4.863 1.00 97.19 101 VAL A O 1
ATOM 756 N N . ARG A 1 102 ? -8.089 -3.123 -3.394 1.00 97.94 102 ARG A N 1
ATOM 757 C CA . ARG A 1 102 ? -9.363 -3.263 -2.697 1.00 97.94 102 ARG A CA 1
ATOM 758 C C . ARG A 1 102 ? -9.175 -2.812 -1.258 1.00 97.94 102 ARG A C 1
ATOM 760 O O . ARG A 1 102 ? -8.099 -2.995 -0.703 1.00 97.94 102 ARG A O 1
ATOM 767 N N . TYR A 1 103 ? -10.212 -2.250 -0.657 1.00 98.06 103 TYR A N 1
ATOM 768 C CA . TYR A 1 103 ? -10.207 -1.936 0.765 1.00 98.06 103 TYR A CA 1
ATOM 769 C C . TYR A 1 103 ? -11.033 -2.960 1.534 1.00 98.06 103 TYR A C 1
ATOM 771 O O . TYR A 1 103 ? -12.113 -3.369 1.094 1.00 98.06 103 TYR A O 1
ATOM 779 N N . GLU A 1 104 ? -10.499 -3.378 2.672 1.00 98.38 104 GLU A N 1
ATOM 780 C CA . GLU A 1 104 ? -11.162 -4.249 3.635 1.00 98.38 104 GLU A CA 1
ATOM 781 C C . GLU A 1 104 ? -11.287 -3.544 4.977 1.00 98.38 104 GLU A C 1
ATOM 783 O O . GLU A 1 104 ? -10.500 -2.652 5.293 1.00 98.38 104 GLU A O 1
ATOM 788 N N . THR A 1 105 ? -12.284 -3.951 5.759 1.00 98.12 105 THR A N 1
ATOM 789 C CA . THR A 1 105 ? -12.520 -3.424 7.098 1.00 98.12 105 THR A CA 1
ATOM 790 C C . THR A 1 105 ? -12.455 -4.524 8.144 1.00 98.12 105 THR A C 1
ATOM 792 O O . THR A 1 105 ? -12.819 -5.672 7.894 1.00 98.12 105 THR A O 1
ATOM 795 N N . THR A 1 106 ? -11.983 -4.169 9.333 1.00 96.19 106 THR A N 1
ATOM 796 C CA . THR A 1 106 ? -12.001 -5.039 10.510 1.00 96.19 106 THR A CA 1
ATOM 797 C C . THR A 1 106 ? -12.307 -4.230 11.765 1.00 96.19 106 THR A C 1
ATOM 799 O O . THR A 1 106 ? -12.230 -3.002 11.752 1.00 96.19 106 THR A O 1
ATOM 802 N N . LEU A 1 107 ? -12.642 -4.920 12.851 1.00 95.69 107 LEU A N 1
ATOM 803 C CA . LEU A 1 107 ? -12.820 -4.320 14.167 1.00 95.69 107 LEU A CA 1
ATOM 804 C C . LEU A 1 107 ? -11.529 -4.478 14.966 1.00 95.69 107 LEU A C 1
ATOM 806 O O . LEU A 1 107 ? -11.080 -5.598 15.222 1.00 95.69 107 LEU A O 1
ATOM 810 N N . LEU A 1 108 ? -10.944 -3.357 15.377 1.00 94.25 108 LEU A N 1
ATOM 811 C CA . LEU A 1 108 ? -9.802 -3.360 16.275 1.00 94.25 108 LEU A CA 1
ATOM 812 C C . LEU A 1 108 ? -10.225 -3.761 17.689 1.00 94.25 108 LEU A C 1
ATOM 814 O O . LEU A 1 108 ? -11.322 -3.466 18.164 1.00 94.25 108 LEU A O 1
ATOM 818 N N . ARG A 1 109 ? -9.312 -4.453 18.367 1.00 89.38 109 ARG A N 1
ATOM 819 C CA . ARG A 1 109 ? -9.404 -4.762 19.793 1.00 89.38 109 ARG A CA 1
ATOM 820 C C . ARG A 1 109 ? -8.708 -3.642 20.566 1.00 89.38 109 ARG A C 1
ATOM 822 O O . ARG A 1 109 ? -7.810 -3.001 20.037 1.00 89.38 109 ARG A O 1
ATOM 829 N N . GLY A 1 110 ? -9.112 -3.424 21.815 1.00 85.00 110 GLY A N 1
ATOM 830 C CA . GLY A 1 110 ? -8.472 -2.429 22.685 1.00 85.00 110 GLY A CA 1
ATOM 831 C C . GLY A 1 110 ? -8.968 -0.991 22.507 1.00 85.00 110 GLY A C 1
ATOM 832 O O . GLY A 1 110 ? -8.366 -0.082 23.068 1.00 85.00 110 GLY A O 1
ATOM 833 N N . CYS A 1 111 ? -10.057 -0.772 21.766 1.00 91.81 111 CYS A N 1
ATOM 834 C CA . CYS A 1 111 ? -10.702 0.537 21.672 1.00 91.81 111 CYS A CA 1
ATOM 835 C C . CYS A 1 111 ? -11.698 0.736 22.842 1.00 91.81 111 CYS A C 1
ATOM 837 O O . CYS A 1 111 ? -12.515 -0.159 23.091 1.00 91.81 111 CYS A O 1
ATOM 839 N N . PRO A 1 112 ? -11.647 1.865 23.576 1.00 92.00 112 PRO A N 1
ATOM 840 C CA . PRO A 1 112 ? -12.587 2.198 24.649 1.00 92.00 112 PRO A CA 1
ATOM 841 C C . PRO A 1 112 ? -14.039 2.376 24.178 1.00 92.00 112 PRO A C 1
ATOM 843 O O . PRO A 1 112 ? -14.323 2.567 22.997 1.00 92.00 112 PRO A O 1
ATOM 846 N N . ALA A 1 113 ? -14.979 2.376 25.129 1.00 92.81 113 ALA A N 1
ATOM 847 C CA . ALA A 1 113 ? -16.381 2.669 24.839 1.00 92.81 113 ALA A CA 1
ATOM 848 C C . ALA A 1 113 ? -16.542 4.085 24.255 1.00 92.81 113 ALA A C 1
ATOM 850 O O . ALA A 1 113 ? -16.029 5.052 24.811 1.00 92.81 113 ALA A O 1
ATOM 851 N N . GLY A 1 114 ? -17.279 4.199 23.147 1.00 92.44 114 GLY A N 1
ATOM 852 C CA . GLY A 1 114 ? -17.489 5.465 22.436 1.00 92.44 114 GLY A CA 1
ATOM 853 C C . GLY A 1 114 ? -16.456 5.771 21.345 1.00 92.44 114 GLY A C 1
ATOM 854 O O . GLY A 1 114 ? -16.681 6.695 20.569 1.00 92.44 114 GLY A O 1
ATOM 855 N N . VAL A 1 115 ? -15.379 4.986 21.235 1.00 94.25 115 VAL A N 1
ATOM 856 C CA . VAL A 1 115 ? -14.421 5.056 20.120 1.00 94.25 115 VAL A CA 1
ATOM 857 C C . VAL A 1 115 ? -14.871 4.106 19.013 1.00 94.25 115 VAL A C 1
ATOM 859 O O . VAL A 1 115 ? -15.249 2.969 19.288 1.00 94.25 115 VAL A O 1
ATOM 862 N N . ASP A 1 116 ? -14.834 4.556 17.757 1.00 94.75 116 ASP A N 1
ATOM 863 C CA . ASP A 1 116 ? -15.124 3.699 16.606 1.00 94.75 116 ASP A CA 1
ATOM 864 C C . ASP A 1 116 ? -13.995 2.665 16.417 1.00 94.75 116 ASP A C 1
ATOM 866 O O . ASP A 1 116 ? -12.865 3.053 16.115 1.00 94.75 116 ASP A O 1
ATOM 870 N N . PRO A 1 117 ? -14.259 1.354 16.535 1.00 95.31 117 PRO A N 1
ATOM 871 C CA . PRO A 1 117 ? -13.234 0.327 16.368 1.00 95.31 117 PRO A CA 1
ATOM 872 C C . PRO A 1 117 ? -12.965 -0.039 14.899 1.00 95.31 117 PRO A C 1
ATOM 874 O O . PRO A 1 117 ? -12.102 -0.877 14.642 1.00 95.31 117 PRO A O 1
ATOM 877 N N . ILE A 1 118 ? -13.694 0.517 13.922 1.00 96.44 118 ILE A N 1
ATOM 878 C CA . ILE A 1 118 ? -13.551 0.127 12.512 1.00 96.44 118 ILE A CA 1
ATOM 879 C C . ILE A 1 118 ? -12.213 0.625 11.953 1.00 96.44 118 ILE A C 1
ATOM 881 O O . ILE A 1 118 ? -11.916 1.820 11.969 1.00 96.44 118 ILE A O 1
ATOM 885 N N . PHE A 1 119 ? -11.421 -0.286 11.396 1.00 96.81 119 PHE A N 1
ATOM 886 C CA . PHE A 1 119 ? -10.172 0.014 10.702 1.00 96.81 119 PHE A CA 1
ATOM 887 C C . PHE A 1 119 ? -10.245 -0.461 9.256 1.00 96.81 119 PHE A C 1
ATOM 889 O O . PHE A 1 119 ? -10.634 -1.600 8.999 1.00 96.81 119 PHE A O 1
ATOM 896 N N . THR A 1 120 ? -9.875 0.414 8.320 1.00 97.56 120 THR A N 1
ATOM 897 C CA . THR A 1 120 ? -9.914 0.146 6.876 1.00 97.56 120 THR A CA 1
ATOM 898 C C . THR A 1 120 ? -8.498 0.088 6.325 1.00 97.56 120 THR A C 1
ATOM 900 O O . THR A 1 120 ? -7.722 1.014 6.550 1.00 97.56 120 THR A O 1
ATOM 903 N N . TYR A 1 121 ? -8.161 -0.963 5.580 1.00 97.44 121 TYR A N 1
ATOM 904 C CA . TYR A 1 121 ? -6.806 -1.183 5.070 1.00 97.44 121 TYR A CA 1
ATOM 905 C C . TYR A 1 121 ? -6.798 -1.646 3.607 1.00 97.44 121 TYR A C 1
ATOM 907 O O . TYR A 1 121 ? -7.771 -2.250 3.143 1.00 97.44 121 TYR A O 1
ATOM 915 N N . PRO A 1 122 ? -5.722 -1.347 2.853 1.00 97.12 122 PRO A N 1
ATOM 916 C CA . PRO A 1 122 ? -5.598 -1.761 1.463 1.00 97.12 122 PRO A CA 1
ATOM 917 C C . PRO A 1 122 ? -5.186 -3.235 1.331 1.00 97.12 122 PRO A C 1
ATOM 919 O O . PRO A 1 122 ? -4.404 -3.769 2.122 1.00 97.12 122 PRO A O 1
ATOM 922 N N . VAL A 1 123 ? -5.673 -3.857 0.262 1.00 98.50 123 VAL A N 1
ATOM 923 C CA . VAL A 1 123 ? -5.363 -5.216 -0.184 1.00 98.50 123 VAL A CA 1
ATOM 924 C C . VAL A 1 123 ? -4.957 -5.136 -1.653 1.00 98.50 123 VAL A C 1
ATOM 926 O O . VAL A 1 123 ? -5.748 -4.726 -2.512 1.00 98.50 123 VAL A O 1
ATOM 929 N N . ALA A 1 124 ? -3.709 -5.492 -1.957 1.00 98.25 124 ALA A N 1
ATOM 930 C CA . ALA A 1 124 ? -3.203 -5.528 -3.325 1.00 98.25 124 ALA A CA 1
ATOM 931 C C . ALA A 1 124 ? -3.902 -6.638 -4.119 1.00 98.25 124 ALA A C 1
ATOM 933 O O . ALA A 1 124 ? -3.668 -7.824 -3.869 1.00 98.25 124 ALA A O 1
ATOM 934 N N . VAL A 1 125 ? -4.703 -6.247 -5.113 1.00 98.38 125 VAL A N 1
ATOM 935 C CA . VAL A 1 125 ? -5.277 -7.175 -6.100 1.00 98.38 125 VAL A CA 1
ATOM 936 C C . VAL A 1 125 ? -4.254 -7.432 -7.205 1.00 98.38 125 VAL A C 1
ATOM 938 O O . VAL A 1 125 ? -4.010 -8.574 -7.591 1.00 98.38 125 VAL A O 1
ATOM 941 N N . SER A 1 126 ? -3.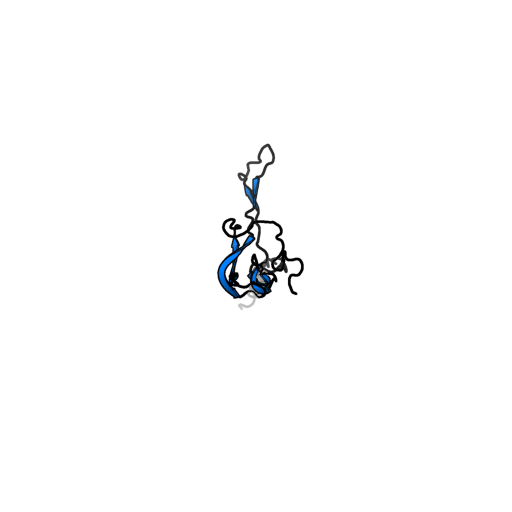599 -6.373 -7.688 1.00 98.25 126 SER A N 1
ATOM 942 C CA . SER A 1 126 ? -2.516 -6.478 -8.665 1.00 98.25 126 SER A CA 1
ATOM 943 C C . SER A 1 126 ? -1.495 -5.346 -8.533 1.00 98.25 126 SER A C 1
ATOM 945 O O . SER A 1 126 ? -1.794 -4.254 -8.044 1.00 98.25 126 SER A O 1
ATOM 947 N N . CYS A 1 127 ? -0.274 -5.614 -8.998 1.00 97.94 127 CYS A N 1
ATOM 948 C CA . CYS A 1 127 ? 0.863 -4.698 -8.914 1.00 97.94 127 CYS A CA 1
ATOM 949 C C . CYS A 1 127 ? 1.468 -4.440 -10.293 1.00 97.94 127 CYS A C 1
ATOM 951 O O . CYS A 1 127 ? 1.353 -5.265 -11.206 1.00 97.94 127 CYS A O 1
ATOM 953 N N . HIS A 1 128 ? 2.124 -3.295 -10.460 1.00 96.75 128 HIS A N 1
ATOM 954 C CA . HIS A 1 128 ? 2.865 -2.969 -11.675 1.00 96.75 128 HIS A CA 1
ATOM 955 C C . HIS A 1 128 ? 4.015 -1.999 -11.410 1.00 96.75 128 HIS A C 1
ATOM 957 O O . HIS A 1 128 ? 4.125 -1.396 -10.347 1.00 96.75 128 HIS A O 1
ATOM 963 N N . CYS A 1 129 ? 4.881 -1.867 -12.413 1.00 95.50 129 CYS A N 1
ATOM 964 C CA . CYS A 1 129 ? 5.966 -0.898 -12.416 1.00 95.50 129 CYS A CA 1
ATOM 965 C C . CYS A 1 129 ? 5.521 0.401 -13.084 1.00 95.50 129 CYS A C 1
ATOM 967 O O . CYS A 1 129 ? 5.314 0.434 -14.306 1.00 95.50 129 CYS A O 1
ATOM 969 N N . ASP A 1 130 ? 5.429 1.464 -12.293 1.00 93.06 130 ASP A N 1
ATOM 970 C CA . ASP A 1 130 ? 4.948 2.777 -12.729 1.00 93.06 130 ASP A CA 1
ATOM 971 C C . ASP A 1 130 ? 5.578 3.904 -11.909 1.00 93.06 130 ASP A C 1
ATOM 973 O O . ASP A 1 130 ? 6.381 3.661 -11.004 1.00 93.06 130 ASP A O 1
ATOM 977 N N . LEU A 1 131 ? 5.241 5.144 -12.242 1.00 92.00 131 LEU A N 1
ATOM 978 C CA . LEU A 1 131 ? 5.596 6.296 -11.425 1.00 92.00 131 LEU A CA 1
ATOM 979 C C . LEU A 1 131 ? 4.922 6.199 -10.051 1.00 92.00 131 LEU A C 1
ATOM 981 O O . LEU A 1 131 ? 3.769 5.777 -9.928 1.00 92.00 131 LEU A O 1
ATOM 985 N N . CYS A 1 132 ? 5.641 6.625 -9.015 1.00 91.88 132 CYS A N 1
ATOM 986 C CA . CYS A 1 132 ? 5.079 6.702 -7.676 1.00 91.88 132 CYS A CA 1
ATOM 987 C C . CYS A 1 132 ? 3.974 7.769 -7.627 1.00 91.88 132 CYS A C 1
ATOM 989 O O . CYS A 1 132 ? 4.193 8.927 -7.989 1.00 91.88 132 CYS A O 1
ATOM 991 N N . LYS A 1 133 ? 2.774 7.376 -7.191 1.00 90.75 133 LYS A N 1
ATOM 992 C CA . LYS A 1 133 ? 1.609 8.262 -7.102 1.00 90.75 133 LYS A CA 1
ATOM 993 C C . LYS A 1 133 ? 1.584 8.968 -5.748 1.00 90.75 133 LYS A C 1
ATOM 995 O O . LYS A 1 133 ? 1.018 8.446 -4.795 1.00 90.75 133 LYS A O 1
ATOM 1000 N N . VAL A 1 134 ? 2.114 10.189 -5.697 1.00 92.00 134 VAL A N 1
ATOM 1001 C CA . VAL A 1 134 ? 2.148 11.021 -4.473 1.00 92.00 134 VAL A CA 1
ATOM 1002 C C . VAL A 1 134 ? 0.771 11.296 -3.857 1.00 92.00 134 VAL A C 1
ATOM 1004 O O . VAL A 1 134 ? 0.674 11.573 -2.673 1.00 92.00 134 VAL A O 1
ATOM 1007 N N . ALA A 1 135 ? -0.308 11.209 -4.642 1.00 90.88 135 ALA A N 1
ATOM 1008 C CA . ALA A 1 135 ? -1.670 11.418 -4.147 1.00 90.88 135 ALA A CA 1
ATOM 1009 C C . ALA A 1 135 ? -2.178 10.279 -3.242 1.00 90.88 135 ALA A C 1
ATOM 1011 O O . ALA A 1 135 ? -3.144 10.469 -2.512 1.00 90.88 135 ALA A O 1
ATOM 1012 N N . SER A 1 136 ? -1.574 9.090 -3.321 1.00 89.56 136 SER A N 1
ATOM 1013 C CA . SER A 1 136 ? -2.033 7.889 -2.610 1.00 89.56 136 SER A CA 1
ATOM 1014 C C . SER A 1 136 ? -0.907 7.122 -1.918 1.00 89.56 136 SER A C 1
ATOM 1016 O O . SER A 1 136 ? -1.134 6.033 -1.394 1.00 89.56 136 SER A O 1
ATOM 1018 N N . SER A 1 137 ? 0.334 7.592 -2.016 1.00 92.38 137 SER A N 1
ATOM 1019 C CA . SER A 1 137 ? 1.511 6.865 -1.547 1.00 92.38 137 SER A CA 1
ATOM 1020 C C . SER A 1 137 ? 2.641 7.827 -1.215 1.00 92.38 137 SER A C 1
ATOM 1022 O O . SER A 1 137 ? 2.938 8.732 -1.995 1.00 92.38 137 SER A O 1
ATOM 1024 N N . ASP A 1 138 ? 3.322 7.563 -0.105 1.00 93.44 138 ASP A N 1
ATOM 1025 C CA . ASP A 1 138 ? 4.519 8.297 0.282 1.00 93.44 138 ASP A CA 1
ATOM 1026 C C . ASP A 1 138 ? 5.721 7.792 -0.517 1.00 93.44 138 ASP A C 1
ATOM 1028 O O . ASP A 1 138 ? 6.198 6.668 -0.353 1.00 93.44 138 ASP A O 1
ATOM 1032 N N . CYS A 1 139 ? 6.213 8.633 -1.422 1.00 92.88 139 CYS A N 1
ATOM 1033 C CA . CYS A 1 139 ? 7.328 8.306 -2.301 1.00 92.88 139 CYS A CA 1
ATOM 1034 C C . CYS A 1 139 ? 8.666 8.537 -1.584 1.00 92.88 139 CYS A C 1
ATOM 1036 O O . CYS A 1 139 ? 9.333 9.547 -1.810 1.00 92.88 139 CYS A O 1
ATOM 1038 N N . THR A 1 140 ? 9.050 7.609 -0.707 1.00 92.94 140 THR A N 1
ATOM 1039 C CA . THR A 1 140 ? 10.299 7.666 0.070 1.00 92.94 140 THR A CA 1
ATOM 1040 C C . THR A 1 140 ? 11.230 6.501 -0.271 1.00 92.94 140 THR A C 1
ATOM 1042 O O . THR A 1 140 ? 10.838 5.531 -0.917 1.00 92.94 140 THR A O 1
ATOM 1045 N N . VAL A 1 141 ? 12.498 6.598 0.145 1.00 91.62 141 VAL A N 1
ATOM 1046 C CA . VAL A 1 141 ? 13.466 5.496 -0.014 1.00 91.62 141 VAL A CA 1
ATOM 1047 C C . VAL A 1 141 ? 13.181 4.370 0.983 1.00 91.62 141 VAL A C 1
ATOM 1049 O O . VAL A 1 141 ? 13.318 3.196 0.648 1.00 91.62 141 VAL A O 1
ATOM 1052 N N . GLN A 1 142 ? 12.781 4.724 2.205 1.00 91.88 142 GLN A N 1
ATOM 1053 C CA . GLN A 1 142 ? 12.490 3.782 3.275 1.00 91.88 142 GLN A CA 1
ATOM 1054 C C . GLN A 1 142 ? 11.357 4.327 4.149 1.00 91.88 142 GLN A C 1
ATOM 1056 O O . GLN A 1 142 ? 11.390 5.482 4.570 1.00 91.88 142 GLN A O 1
ATOM 1061 N N . GLY A 1 143 ? 10.355 3.485 4.407 1.00 91.12 143 GLY A N 1
ATOM 1062 C CA . GLY A 1 143 ? 9.304 3.741 5.393 1.00 91.12 143 GLY A CA 1
ATOM 1063 C C . GLY A 1 143 ? 9.619 3.103 6.748 1.00 91.12 143 GLY A C 1
ATOM 1064 O O . GLY A 1 143 ? 10.626 2.411 6.902 1.00 91.12 143 GLY A O 1
ATOM 1065 N N . THR A 1 144 ? 8.724 3.282 7.719 1.00 92.50 144 THR A N 1
ATOM 1066 C CA . THR A 1 144 ? 8.811 2.650 9.052 1.00 92.50 144 THR A CA 1
ATOM 1067 C C . THR A 1 144 ? 8.666 1.125 9.005 1.00 92.50 144 THR A C 1
ATOM 1069 O O . THR A 1 144 ? 9.170 0.429 9.882 1.00 92.50 144 THR A O 1
ATOM 1072 N N . GLY A 1 145 ? 8.028 0.607 7.952 1.00 93.06 145 GLY A N 1
ATOM 1073 C CA . GLY A 1 145 ? 7.754 -0.814 7.744 1.00 93.06 145 GLY A CA 1
ATOM 1074 C C . GLY A 1 145 ? 6.284 -1.166 8.009 1.00 93.06 145 GLY A C 1
ATOM 1075 O O . GLY A 1 145 ? 5.607 -0.470 8.757 1.00 93.06 145 GLY A O 1
ATOM 1076 N N . PRO A 1 146 ? 5.754 -2.238 7.395 1.00 94.00 146 PRO A N 1
ATOM 1077 C CA . PRO A 1 146 ? 4.329 -2.571 7.481 1.00 94.00 146 PRO A CA 1
ATOM 1078 C C . PRO A 1 146 ? 3.884 -2.956 8.899 1.00 94.00 146 PRO A C 1
ATO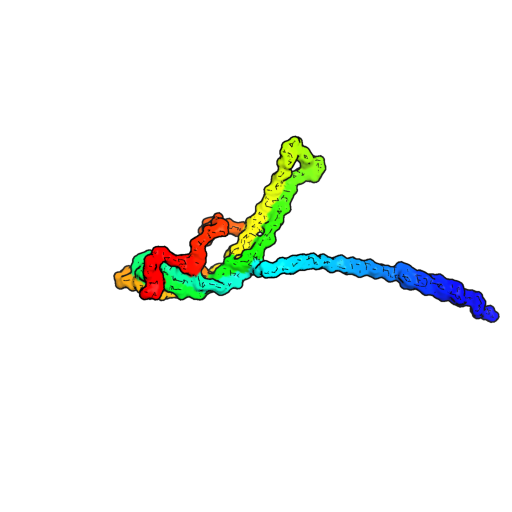M 1080 O O . PRO A 1 146 ? 2.742 -2.718 9.272 1.00 94.00 146 PRO A O 1
ATOM 1083 N N . ASN A 1 147 ? 4.778 -3.541 9.695 1.00 93.69 147 ASN A N 1
ATOM 1084 C CA . ASN A 1 147 ? 4.513 -4.040 11.043 1.00 93.69 147 ASN A CA 1
ATOM 1085 C C . ASN A 1 147 ? 4.933 -3.063 12.158 1.00 93.69 147 ASN A C 1
ATOM 1087 O O . ASN A 1 147 ? 5.051 -3.484 13.308 1.00 93.69 147 ASN A O 1
ATOM 1091 N N . SER A 1 148 ? 5.195 -1.792 11.836 1.00 93.44 148 SER A N 1
ATOM 1092 C CA . SER A 1 148 ? 5.538 -0.779 12.838 1.00 93.44 148 SER A CA 1
ATOM 1093 C C . SER A 1 148 ? 4.293 -0.292 13.577 1.00 93.44 148 SER A C 1
ATOM 1095 O O . SER A 1 148 ? 3.307 0.037 12.927 1.00 93.44 148 SER A O 1
ATOM 1097 N N . CYS A 1 149 ? 4.371 -0.187 14.901 1.00 93.38 149 CYS A N 1
ATOM 1098 C CA . CYS A 1 149 ? 3.340 0.394 15.760 1.00 93.38 149 CYS A CA 1
ATOM 1099 C C . CYS A 1 149 ? 3.991 1.408 16.707 1.00 93.38 149 CYS A C 1
ATOM 1101 O O . CYS A 1 149 ? 5.099 1.155 17.194 1.00 93.38 149 CYS A O 1
ATOM 1103 N N . SER A 1 150 ? 3.332 2.541 16.948 1.00 91.81 150 SER A N 1
ATOM 1104 C CA . SER A 1 150 ? 3.876 3.627 17.773 1.00 91.81 150 SER A CA 1
ATOM 1105 C C . SER A 1 150 ? 3.609 3.454 19.275 1.00 91.81 150 SER A C 1
ATOM 1107 O O . SER A 1 150 ? 4.291 4.062 20.104 1.00 91.81 150 SER A O 1
ATOM 1109 N N . LEU A 1 151 ? 2.664 2.581 19.641 1.00 87.69 151 LEU A N 1
ATOM 1110 C CA . LEU A 1 151 ? 2.300 2.326 21.032 1.00 87.69 151 LEU A CA 1
ATOM 1111 C C . LEU A 1 151 ? 3.439 1.650 21.820 1.00 87.69 151 LEU A C 1
ATOM 1113 O O . LEU A 1 151 ? 4.058 0.705 21.327 1.00 87.69 151 LEU A O 1
ATOM 1117 N N . PRO A 1 152 ? 3.672 2.053 23.085 1.00 77.88 152 PRO A N 1
ATOM 1118 C CA . PRO A 1 152 ? 4.745 1.500 23.914 1.00 77.88 152 PRO A CA 1
ATOM 1119 C C . PRO A 1 152 ? 4.526 0.024 24.286 1.00 77.88 152 PRO A C 1
ATOM 1121 O O . PRO A 1 152 ? 5.498 -0.707 24.447 1.00 77.88 152 PRO A O 1
ATOM 1124 N N . ASN A 1 153 ? 3.265 -0.421 24.381 1.00 74.81 153 ASN A N 1
ATOM 1125 C CA . ASN A 1 153 ? 2.866 -1.800 24.696 1.00 74.81 153 ASN A CA 1
ATOM 1126 C C . ASN A 1 153 ? 1.889 -2.339 23.626 1.00 74.81 153 ASN A C 1
ATOM 1128 O O . ASN A 1 153 ? 0.694 -2.457 23.882 1.00 74.81 153 ASN A O 1
ATOM 1132 N N . PRO A 1 154 ? 2.366 -2.646 22.409 1.00 67.56 154 PRO A N 1
ATOM 1133 C CA . PRO A 1 154 ? 1.515 -2.766 21.222 1.00 67.56 154 PRO A CA 1
ATOM 1134 C C . PRO A 1 154 ? 0.696 -4.062 21.121 1.00 67.56 154 PRO A C 1
ATOM 1136 O O . PRO A 1 154 ? -0.256 -4.097 20.350 1.00 67.56 154 PRO A O 1
ATOM 1139 N N . PHE A 1 155 ? 1.041 -5.116 21.869 1.00 67.94 155 PHE A N 1
ATOM 1140 C CA . PHE A 1 155 ? 0.419 -6.451 21.763 1.00 67.94 155 PHE A CA 1
ATOM 1141 C C . PHE A 1 155 ? 0.025 -7.055 23.122 1.00 67.94 155 PHE A C 1
ATOM 1143 O O . PHE A 1 155 ? -0.040 -8.280 23.249 1.00 67.94 155 PHE A O 1
ATOM 1150 N N . VAL A 1 156 ? -0.160 -6.205 24.136 1.00 59.41 156 VAL A N 1
ATOM 1151 C CA . VAL A 1 156 ? -0.498 -6.606 25.514 1.00 59.41 156 VAL A CA 1
ATOM 1152 C C . VAL A 1 156 ? -2.006 -6.732 25.689 1.00 59.41 156 VAL A C 1
ATOM 1154 O O . VAL A 1 156 ? -2.734 -5.860 25.167 1.00 59.41 156 VAL A O 1
#

Secondary structure (DSSP, 8-state):
---SSHHHHHHHHHHHHHHT---------------SPBSEEEEEEEEE--TT-SSPEEEEEEEEESB---EEEEE--TT---TT---EEEEE--EEEEEEEEEEEEEPSSPPTTS--EEEEEEEEEEEEE---TTTS---S--S-TT---SSSTT-

pLDDT: mean 80.34, std 17.61, range [42.41, 98.5]

Foldseek 3Di:
DPPDPPVVVVVVVVVCVVVPDPPPPPPPPPPPPPPWDAWKWDWDWAFQDDPQFQATDTDIAIFIDTDDDKDWDFPDDVVDQDPVNDRPTDIQQWDKHAPDKDKDWDFDPRHDPPDGRIDIDIHRPTIDTHDDDPVVDDPDPDDPDRHDDPRPHHHD

Sequence (156 aa):
SPDAQALPILLLAAFFLLVATPTASRRSNVGIASNTPACRPINVTIAAEKEDCLVCMPITTTICSGYCETRGVVLGKPGFKSPLGLERIVFNQRVCTYREVRYETTLLRGCPAGVDPIFTYPVAVSCHCDLCKVASSDCTVQGTGPNSCSLPNPFV

InterPro domains:
  IPR001545 Gonadotropin, beta subunit [PTHR11515] (10-151)
  IPR001545 Gonadotropin, beta subunit [SM00068] (35-150)
  IPR001545 Gonadotropin, beta subunit [cd00069] (39-142)
  IPR006208 Glycoprotein hormone subunit beta [PF00007] (37-149)
  IPR018245 Gonadotropin, beta subunit, conserved site [PS00261] (64-70)
  IPR018245 Gonadotropin, beta subunit, conserved site [PS00689] (122-149)
  IPR029034 Cystine-knot cytokine [G3DSA:2.10.90.10] (37-153)
  IPR029034 Cystine-knot cytokine [SSF57501] (36-149)